Protein AF-A0A822FP03-F1 (afdb_monomer_lite)

Radius of gyration: 11.84 Å; chains: 1; bounding box: 22×25×31 Å

InterPro domains:
  IPR044574 ATPase ARIP4-like [PTHR45797] (1-55)

Foldseek 3Di:
DPVVVVCCVVQVPDPPRADEAELVPDDPVCSVVVVVVCVVPPGHYHYDPVVVVVD

Sequence (55 aa):
LNWTNEFEYWLNDVEPPVDNYQLTTIKANLRVTHLNYWYEHGGVMIMGYEMYRRL

pLDDT: mean 84.08, std 5.59, range [57.03, 92.88]

Secondary structure (DSSP, 8-state):
--HHHHHHHHHTT-SS---EEETTTS-GGGHHHHHHHHHHH--EEE--HHHHTT-

Structure (mmCIF, N/CA/C/O backbone):
data_AF-A0A822FP03-F1
#
_entry.id   AF-A0A822FP03-F1
#
loop_
_atom_site.group_PDB
_atom_site.id
_atom_site.type_symbol
_atom_site.label_atom_id
_atom_site.label_alt_id
_atom_site.label_comp_id
_atom_site.label_asym_id
_atom_site.label_entity_id
_atom_site.label_seq_id
_atom_site.pdbx_PDB_ins_code
_atom_site.Cartn_x
_atom_site.Cartn_y
_atom_site.Cartn_z
_atom_site.occupancy
_atom_site.B_iso_or_equiv
_atom_site.auth_seq_id
_atom_site.auth_comp_id
_atom_site.auth_asym_id
_atom_site.auth_atom_id
_atom_site.pdbx_PDB_model_num
ATOM 1 N N . LEU A 1 1 ? 3.526 13.840 -4.463 1.00 57.03 1 LEU A N 1
ATOM 2 C CA . LEU A 1 1 ? 2.313 13.727 -3.625 1.00 57.03 1 LEU A CA 1
ATOM 3 C C . LEU A 1 1 ? 2.545 12.630 -2.610 1.00 57.03 1 LEU A C 1
ATOM 5 O O . LEU A 1 1 ? 2.948 11.548 -3.022 1.00 57.03 1 LEU A O 1
ATOM 9 N N . ASN A 1 2 ? 2.336 12.917 -1.328 1.00 77.25 2 ASN A N 1
ATOM 10 C CA . ASN A 1 2 ? 2.645 11.987 -0.249 1.00 77.25 2 ASN A CA 1
ATOM 11 C C . ASN A 1 2 ? 1.377 11.286 0.254 1.00 77.25 2 ASN A C 1
ATOM 13 O O . ASN A 1 2 ? 1.002 11.420 1.410 1.00 77.25 2 ASN A O 1
ATOM 17 N N . TRP A 1 3 ? 0.693 10.580 -0.654 1.00 79.75 3 TRP A N 1
ATOM 18 C CA . TRP A 1 3 ? -0.565 9.887 -0.352 1.00 79.75 3 TRP A CA 1
ATOM 19 C C . TRP A 1 3 ? -0.438 8.918 0.825 1.00 79.75 3 TRP A C 1
ATOM 21 O O . TRP A 1 3 ? -1.392 8.771 1.572 1.00 79.75 3 TRP A O 1
ATOM 31 N N . THR A 1 4 ? 0.735 8.311 1.025 1.00 79.31 4 THR A N 1
ATOM 32 C CA . THR A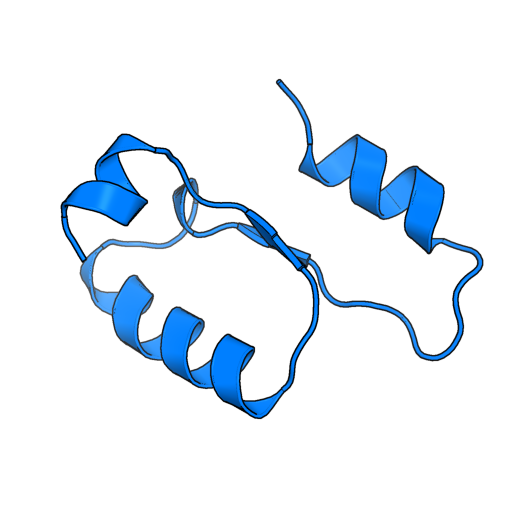 1 4 ? 1.006 7.443 2.177 1.00 79.31 4 THR A CA 1
ATOM 33 C C . THR A 1 4 ? 0.733 8.160 3.497 1.00 79.31 4 THR A C 1
ATOM 35 O O . THR A 1 4 ? -0.027 7.651 4.309 1.00 79.31 4 THR A O 1
ATOM 38 N N . ASN A 1 5 ? 1.257 9.378 3.665 1.00 83.06 5 ASN A N 1
ATOM 39 C CA . ASN A 1 5 ? 1.065 10.150 4.893 1.00 83.06 5 ASN A CA 1
ATOM 40 C C . ASN A 1 5 ? -0.394 10.573 5.097 1.00 83.06 5 ASN A C 1
ATOM 42 O O . ASN A 1 5 ? -0.869 10.596 6.226 1.00 83.06 5 ASN A O 1
ATOM 46 N N . GLU A 1 6 ? -1.100 10.918 4.019 1.00 86.62 6 GLU A N 1
ATOM 47 C CA . GLU A 1 6 ? -2.515 11.303 4.105 1.00 86.62 6 GLU A CA 1
ATOM 48 C C . GLU A 1 6 ? -3.384 10.108 4.511 1.00 86.62 6 GLU A C 1
ATOM 50 O O . GLU A 1 6 ? -4.242 10.230 5.380 1.00 86.62 6 GLU A O 1
ATOM 55 N N . PHE A 1 7 ? -3.128 8.931 3.929 1.00 84.44 7 PHE A N 1
ATOM 56 C CA . PHE A 1 7 ? -3.837 7.708 4.298 1.00 84.44 7 PHE A CA 1
ATOM 57 C C . PHE A 1 7 ? -3.519 7.272 5.726 1.00 84.44 7 PHE A C 1
ATOM 59 O O . PHE A 1 7 ? -4.438 6.885 6.436 1.00 84.44 7 PHE A O 1
ATOM 66 N N . GLU A 1 8 ? -2.266 7.381 6.173 1.00 83.38 8 GLU A N 1
ATOM 67 C CA . GLU A 1 8 ? -1.910 7.142 7.576 1.00 83.38 8 GLU A CA 1
ATOM 68 C C . GLU A 1 8 ? -2.649 8.095 8.513 1.00 83.38 8 GLU A C 1
ATOM 70 O O . GLU A 1 8 ? -3.201 7.654 9.514 1.00 83.38 8 GLU A O 1
ATOM 75 N N . TYR A 1 9 ? -2.723 9.383 8.171 1.00 86.81 9 TYR A N 1
ATOM 76 C CA . TYR A 1 9 ? -3.421 10.371 8.986 1.00 86.81 9 TYR A CA 1
ATOM 77 C C . TYR A 1 9 ? -4.938 10.131 9.039 1.00 86.81 9 TYR A C 1
ATOM 79 O O . TYR A 1 9 ? -5.529 10.191 10.113 1.00 86.81 9 TYR A O 1
ATOM 87 N N . TRP A 1 10 ? -5.584 9.837 7.906 1.00 88.31 10 TRP A N 1
ATOM 88 C CA . TRP A 1 10 ? -7.038 9.639 7.850 1.00 88.31 10 TRP A CA 1
ATOM 89 C C . TRP A 1 10 ? -7.506 8.283 8.378 1.00 88.31 10 TRP A C 1
ATOM 91 O O . TRP A 1 10 ? -8.636 8.179 8.849 1.00 88.31 10 TRP A O 1
ATOM 101 N N . LEU A 1 11 ? -6.675 7.244 8.280 1.00 84.88 11 LEU A N 1
ATOM 102 C CA . LEU A 1 11 ? -7.021 5.885 8.709 1.00 84.88 11 LEU A CA 1
ATOM 103 C C . LEU A 1 11 ? -6.528 5.564 10.124 1.00 84.88 11 LEU A C 1
ATOM 105 O O . LEU A 1 11 ? -6.761 4.456 10.597 1.00 84.88 11 LEU A O 1
ATOM 109 N N . ASN A 1 12 ? -5.893 6.520 10.809 1.00 85.75 12 ASN A N 1
ATOM 110 C CA . ASN A 1 12 ? -5.348 6.325 12.153 1.00 85.75 12 ASN A CA 1
ATOM 111 C C . ASN A 1 12 ? -6.403 5.909 13.194 1.00 85.75 12 ASN A C 1
ATOM 113 O O . ASN A 1 12 ? -6.075 5.223 14.156 1.00 85.75 12 ASN A O 1
ATOM 117 N N . ASP A 1 13 ? -7.662 6.299 12.988 1.00 88.62 13 ASP A N 1
ATOM 118 C CA . ASP A 1 13 ? -8.756 6.050 13.933 1.00 88.62 13 ASP A CA 1
ATOM 119 C C . ASP A 1 13 ? -9.706 4.923 13.466 1.00 88.62 13 ASP A C 1
ATOM 121 O O . ASP A 1 13 ? -10.794 4.748 14.018 1.00 88.62 13 ASP A O 1
ATOM 125 N N . VAL A 1 14 ? -9.333 4.168 12.423 1.00 84.25 14 VAL A N 1
ATOM 126 C CA . VAL A 1 14 ? -10.140 3.068 11.869 1.00 84.25 14 VAL A CA 1
ATOM 127 C C . VAL A 1 14 ? -9.709 1.732 12.474 1.00 84.25 14 VAL A C 1
ATOM 129 O O . VAL A 1 14 ? -8.550 1.337 12.368 1.00 84.25 14 VAL A O 1
ATOM 132 N N . GLU A 1 15 ? -10.668 1.001 13.049 1.00 81.81 15 GLU A N 1
ATOM 133 C CA . GLU A 1 15 ? -10.484 -0.384 13.493 1.00 81.81 15 GLU A CA 1
ATOM 134 C C . GLU A 1 15 ? -11.299 -1.361 12.621 1.00 81.81 15 GLU A C 1
ATOM 136 O O . GLU A 1 15 ? -12.504 -1.155 12.436 1.00 81.81 15 GLU A O 1
ATOM 141 N N . PRO A 1 16 ? -10.691 -2.452 12.112 1.00 80.56 16 PRO A N 1
ATOM 142 C CA . PRO A 1 16 ? -9.279 -2.822 12.245 1.00 80.56 16 PRO A CA 1
ATOM 143 C C . PRO A 1 16 ? -8.346 -1.898 11.434 1.00 80.56 16 PRO A C 1
ATOM 145 O O . PRO A 1 16 ? -8.789 -1.319 10.438 1.00 80.56 16 PRO A O 1
ATOM 148 N N . PRO A 1 17 ? -7.066 -1.770 11.839 1.00 80.19 17 PRO A N 1
ATOM 149 C CA . PRO A 1 17 ? -6.097 -0.932 11.144 1.00 80.19 17 PRO A CA 1
ATOM 150 C C . PRO A 1 17 ? -5.987 -1.338 9.675 1.00 80.19 17 PRO A C 1
ATOM 152 O O . PRO A 1 17 ? -5.922 -2.520 9.334 1.00 80.19 17 PRO A O 1
ATOM 155 N N . VAL A 1 18 ? -5.992 -0.334 8.804 1.00 83.88 18 VAL A N 1
ATOM 156 C CA . VAL A 1 18 ? -5.954 -0.527 7.357 1.00 83.88 18 VAL A CA 1
ATOM 157 C C . VAL A 1 18 ? -4.511 -0.445 6.878 1.00 83.88 18 VAL A C 1
ATOM 159 O O . VAL A 1 18 ? -3.888 0.614 6.935 1.00 83.88 18 VAL A O 1
ATOM 162 N N . ASP A 1 19 ? -3.998 -1.555 6.356 1.00 82.44 19 ASP A N 1
ATOM 163 C CA . ASP A 1 19 ? -2.649 -1.602 5.804 1.00 82.44 19 ASP A CA 1
ATOM 164 C C . ASP A 1 19 ? -2.533 -0.762 4.523 1.00 82.44 19 ASP A C 1
ATOM 166 O O . ASP A 1 19 ? -3.366 -0.844 3.608 1.00 82.44 19 ASP A O 1
ATOM 170 N N . ASN A 1 20 ? -1.456 0.023 4.442 1.00 81.19 20 ASN A N 1
ATOM 171 C CA . ASN A 1 20 ? -1.088 0.772 3.250 1.00 81.19 20 ASN A CA 1
ATOM 172 C C . ASN A 1 20 ? 0.023 0.034 2.476 1.00 81.19 20 ASN A C 1
ATOM 174 O O . ASN A 1 20 ? 1.044 -0.369 3.026 1.00 81.19 20 ASN A O 1
ATOM 178 N N . TYR A 1 21 ? -0.178 -0.171 1.172 1.00 84.19 21 TYR A N 1
ATOM 179 C CA . TYR A 1 21 ? 0.779 -0.856 0.299 1.00 84.19 21 TYR A CA 1
ATOM 180 C C . TYR A 1 21 ? 1.220 0.071 -0.821 1.00 84.19 21 TYR A C 1
ATOM 182 O O . TYR A 1 21 ? 0.415 0.468 -1.661 1.00 84.19 21 TYR A O 1
ATOM 190 N N . GLN A 1 22 ? 2.513 0.386 -0.887 1.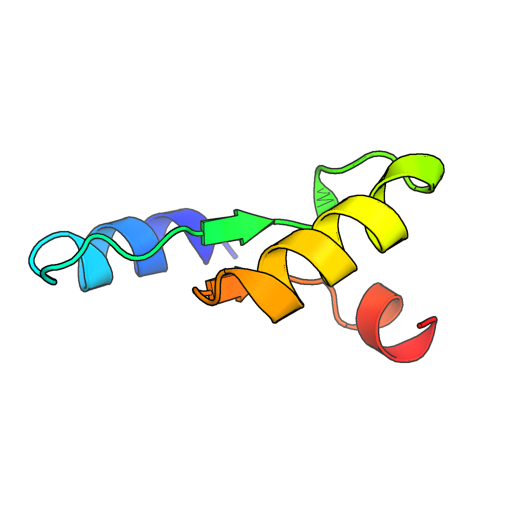00 85.12 22 GLN A N 1
ATOM 191 C CA . GLN A 1 22 ? 3.059 1.237 -1.940 1.00 85.12 22 GLN A CA 1
ATOM 192 C C . GLN A 1 22 ? 3.876 0.423 -2.950 1.00 85.12 22 GLN A C 1
ATOM 194 O O . GLN A 1 22 ? 5.016 0.039 -2.714 1.00 85.12 22 GLN A O 1
ATOM 199 N N . LEU A 1 23 ? 3.307 0.184 -4.132 1.00 82.56 23 LEU A N 1
ATOM 200 C CA . LEU A 1 23 ? 3.948 -0.628 -5.175 1.00 82.56 23 LEU A CA 1
ATOM 201 C C . LEU A 1 23 ? 5.162 0.050 -5.826 1.00 82.56 23 LEU A C 1
ATOM 203 O O . LEU A 1 23 ? 6.028 -0.629 -6.384 1.00 82.56 23 LEU A O 1
ATOM 207 N N . THR A 1 24 ? 5.244 1.381 -5.770 1.00 78.44 24 THR A N 1
ATOM 208 C CA . THR A 1 24 ? 6.342 2.151 -6.375 1.00 78.44 24 THR A CA 1
ATOM 209 C C . THR A 1 24 ? 7.680 1.938 -5.666 1.00 78.44 24 THR A C 1
ATOM 211 O O . THR A 1 24 ? 8.715 2.007 -6.327 1.00 78.44 24 THR A O 1
ATOM 214 N N . THR A 1 25 ? 7.674 1.630 -4.365 1.00 78.81 25 THR A N 1
ATOM 215 C CA . THR A 1 25 ? 8.881 1.368 -3.558 1.00 78.81 25 THR A CA 1
ATOM 216 C C . THR A 1 25 ? 9.328 -0.097 -3.620 1.00 78.81 25 THR A C 1
ATOM 218 O O . THR A 1 25 ? 10.466 -0.418 -3.279 1.00 78.81 25 THR A O 1
ATOM 221 N N . ILE A 1 26 ? 8.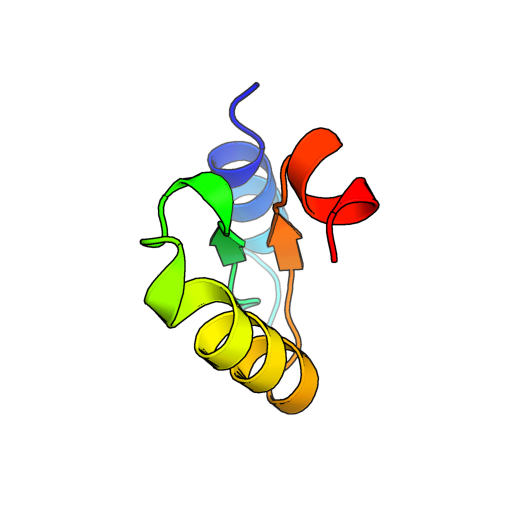469 -0.990 -4.124 1.00 82.12 26 ILE A N 1
ATOM 222 C CA . ILE A 1 26 ? 8.729 -2.428 -4.235 1.00 82.12 26 ILE A CA 1
ATOM 223 C C . ILE A 1 26 ? 9.509 -2.741 -5.522 1.00 82.12 26 ILE A C 1
ATOM 225 O O . ILE A 1 26 ? 9.187 -2.266 -6.623 1.00 82.12 26 ILE A O 1
ATOM 229 N N . LYS A 1 27 ? 10.533 -3.599 -5.392 1.00 83.44 27 LYS A N 1
ATOM 230 C CA . LYS A 1 27 ? 11.328 -4.111 -6.522 1.00 83.44 27 LYS A CA 1
ATOM 231 C C . LYS A 1 27 ? 10.424 -4.772 -7.562 1.00 83.44 27 LYS A C 1
ATOM 233 O O . LYS A 1 27 ? 9.534 -5.538 -7.207 1.00 83.44 27 LYS A O 1
ATOM 238 N N . ALA A 1 28 ? 10.687 -4.528 -8.847 1.00 81.44 28 ALA A N 1
ATOM 239 C CA . ALA A 1 28 ? 9.821 -4.962 -9.948 1.00 81.44 28 ALA A CA 1
ATOM 240 C C . ALA A 1 28 ? 9.458 -6.460 -9.916 1.00 81.44 28 ALA A C 1
ATOM 242 O O . ALA A 1 28 ? 8.306 -6.812 -10.148 1.00 81.44 28 ALA A O 1
ATOM 243 N N . ASN A 1 29 ? 10.409 -7.326 -9.555 1.00 84.56 29 ASN A N 1
ATOM 244 C CA . ASN A 1 29 ? 10.219 -8.776 -9.466 1.00 84.56 29 ASN A CA 1
ATOM 245 C C . ASN A 1 29 ? 9.342 -9.238 -8.285 1.00 84.56 29 ASN A C 1
ATOM 247 O O . ASN A 1 29 ? 8.883 -10.372 -8.294 1.00 84.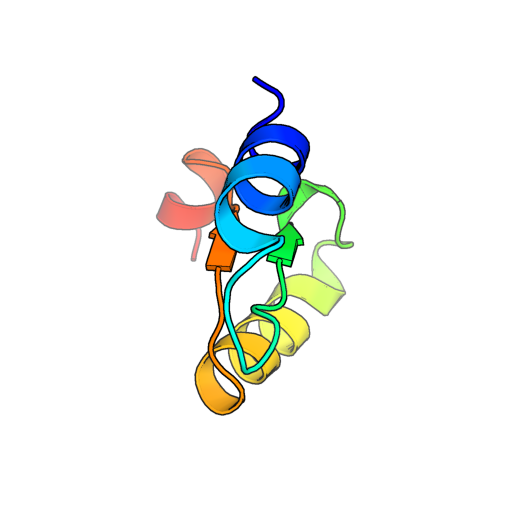56 29 ASN A O 1
ATOM 251 N N . LEU A 1 30 ? 9.115 -8.390 -7.276 1.00 85.69 30 LEU A N 1
ATOM 252 C CA . LEU A 1 30 ? 8.302 -8.701 -6.091 1.00 85.69 30 LEU A CA 1
ATOM 253 C C . LEU A 1 30 ? 6.897 -8.082 -6.145 1.00 85.69 30 LEU A C 1
ATOM 255 O O . LEU A 1 30 ? 6.075 -8.346 -5.267 1.00 85.69 30 LEU A O 1
ATOM 259 N N . ARG A 1 31 ? 6.613 -7.264 -7.168 1.00 86.88 31 ARG A N 1
ATOM 260 C CA . ARG A 1 31 ? 5.352 -6.517 -7.294 1.00 86.88 31 ARG A CA 1
ATOM 261 C C . ARG A 1 31 ? 4.140 -7.424 -7.444 1.00 86.88 31 ARG A C 1
ATOM 263 O O . ARG A 1 31 ? 3.142 -7.175 -6.788 1.00 86.88 31 ARG A O 1
ATOM 270 N N . VAL A 1 32 ? 4.242 -8.479 -8.255 1.00 87.69 32 VAL A N 1
ATOM 271 C CA . VAL A 1 32 ? 3.143 -9.442 -8.456 1.00 87.69 32 VAL A CA 1
ATOM 272 C C . VAL A 1 32 ? 2.811 -10.162 -7.149 1.00 87.69 32 VAL A C 1
ATOM 274 O O . VAL A 1 32 ? 1.647 -10.274 -6.788 1.00 87.69 32 VAL A O 1
ATOM 277 N N . THR A 1 33 ? 3.827 -10.578 -6.390 1.00 89.06 33 THR A N 1
ATOM 278 C CA . THR A 1 33 ? 3.634 -11.217 -5.082 1.00 89.06 33 THR A CA 1
ATOM 279 C C . THR A 1 33 ? 2.940 -10.285 -4.089 1.00 89.06 33 THR A C 1
ATOM 281 O O . THR A 1 33 ? 2.006 -10.706 -3.419 1.00 89.06 33 THR A O 1
ATOM 284 N N . HIS A 1 34 ? 3.354 -9.015 -4.016 1.00 87.75 34 HIS A N 1
ATOM 285 C CA . HIS A 1 34 ? 2.724 -8.039 -3.118 1.00 87.75 34 HIS A CA 1
ATOM 286 C C . HIS A 1 34 ? 1.311 -7.654 -3.565 1.00 87.75 34 HIS A C 1
ATOM 288 O O . HIS A 1 34 ? 0.449 -7.431 -2.722 1.00 87.75 34 HIS A O 1
ATOM 294 N N . LEU A 1 35 ? 1.061 -7.602 -4.876 1.00 88.50 35 LEU A N 1
ATOM 295 C CA . LEU A 1 35 ? -0.272 -7.367 -5.427 1.00 88.50 35 LEU A CA 1
ATOM 296 C C . LEU A 1 35 ? -1.231 -8.500 -5.053 1.00 88.50 35 LEU A C 1
ATOM 298 O O . LEU A 1 35 ? -2.334 -8.225 -4.595 1.00 88.50 35 LEU A O 1
ATOM 302 N N . ASN A 1 36 ? -0.796 -9.755 -5.193 1.00 90.12 36 ASN A N 1
ATOM 303 C CA . ASN A 1 36 ? -1.592 -10.915 -4.786 1.00 90.12 36 ASN A CA 1
ATOM 304 C C . ASN A 1 36 ? -1.852 -10.913 -3.278 1.00 90.12 36 ASN A C 1
ATOM 306 O O . ASN A 1 36 ? -2.980 -11.131 -2.854 1.00 90.12 36 ASN A O 1
ATOM 310 N N . TYR A 1 37 ? -0.831 -10.604 -2.477 1.00 90.19 37 TYR A N 1
ATOM 311 C CA . TYR A 1 37 ? -0.983 -10.499 -1.030 1.00 90.19 37 TYR A CA 1
ATOM 312 C C . TYR A 1 37 ? -2.025 -9.441 -0.644 1.00 90.19 37 TYR A C 1
ATOM 314 O O . TYR A 1 37 ? -2.942 -9.736 0.116 1.00 90.19 37 TYR A O 1
ATOM 322 N N . TRP A 1 38 ? -1.944 -8.240 -1.225 1.00 91.12 38 TRP A N 1
ATOM 323 C CA . TRP A 1 38 ? -2.945 -7.191 -1.013 1.00 91.12 38 TRP A CA 1
ATOM 324 C C . TRP A 1 38 ? -4.342 -7.605 -1.489 1.00 91.12 38 TRP A C 1
ATOM 326 O O . TRP A 1 38 ? -5.322 -7.329 -0.807 1.00 91.12 38 TRP A O 1
ATOM 336 N N . TYR A 1 39 ? -4.454 -8.294 -2.627 1.00 89.25 39 TYR A N 1
ATOM 337 C CA . TYR A 1 39 ? -5.742 -8.782 -3.123 1.00 89.25 39 TYR A CA 1
ATOM 338 C C . TYR A 1 39 ? -6.415 -9.755 -2.140 1.00 89.25 39 TYR A C 1
ATOM 340 O O . TYR A 1 39 ? -7.635 -9.732 -1.994 1.00 89.25 39 TYR A O 1
ATOM 348 N N . GLU A 1 40 ? -5.631 -10.581 -1.442 1.00 92.88 40 GLU A N 1
ATOM 349 C CA . GLU A 1 40 ? -6.131 -11.538 -0.446 1.00 92.88 40 GLU A CA 1
ATOM 350 C C . GLU A 1 40 ? -6.424 -10.906 0.925 1.00 92.88 40 GLU A C 1
ATOM 352 O O . GLU A 1 40 ? -7.380 -11.309 1.585 1.00 92.88 40 GLU A O 1
ATOM 357 N N . HIS A 1 41 ? -5.620 -9.930 1.360 1.00 88.69 41 HIS A N 1
ATOM 358 C CA . HIS A 1 41 ? -5.682 -9.362 2.717 1.00 88.69 41 HIS A CA 1
ATOM 359 C C . HIS A 1 41 ? -6.441 -8.026 2.787 1.00 88.69 41 HIS A C 1
ATOM 361 O O . HIS A 1 41 ? -6.850 -7.599 3.865 1.00 88.69 41 HIS A O 1
ATOM 367 N N . GLY A 1 42 ? -6.676 -7.379 1.644 1.00 86.44 42 GLY A N 1
ATOM 368 C CA . GLY A 1 42 ? -7.330 -6.078 1.551 1.00 86.44 42 GLY A CA 1
ATOM 369 C C . GLY A 1 42 ? -6.426 -4.904 1.943 1.00 86.44 42 GLY A C 1
ATOM 370 O O . GLY A 1 42 ? -5.203 -5.014 2.021 1.00 86.44 42 GLY A O 1
ATOM 371 N N . GLY A 1 43 ? -7.044 -3.740 2.151 1.00 87.00 43 GLY A N 1
ATOM 372 C CA . GLY A 1 43 ? -6.360 -2.493 2.509 1.00 87.00 43 GLY A CA 1
ATOM 373 C C . GLY A 1 43 ? -6.241 -1.502 1.351 1.00 87.00 43 GLY A C 1
ATOM 374 O O . GLY A 1 43 ? -6.916 -1.629 0.327 1.00 87.00 43 GLY A O 1
ATOM 375 N N . VAL A 1 44 ? -5.369 -0.503 1.490 1.00 87.69 44 VAL A N 1
ATOM 376 C CA . VAL A 1 44 ? -5.182 0.553 0.484 1.00 87.69 44 VAL A CA 1
ATOM 377 C C . VAL A 1 44 ? -3.917 0.296 -0.324 1.00 87.69 44 VAL A C 1
ATOM 379 O O . VAL A 1 44 ? -2.811 0.299 0.212 1.00 87.69 44 VAL A O 1
ATOM 382 N N . MET A 1 45 ? -4.068 0.143 -1.640 1.00 89.12 45 MET A N 1
ATOM 383 C CA . MET A 1 45 ? -2.939 0.040 -2.559 1.00 89.12 45 MET A CA 1
ATOM 384 C C . MET A 1 45 ? -2.675 1.356 -3.287 1.00 89.12 45 MET A C 1
ATOM 386 O O . MET A 1 45 ? -3.497 1.856 -4.052 1.00 89.12 45 MET A O 1
ATOM 390 N N . ILE A 1 46 ? -1.471 1.885 -3.092 1.00 88.38 46 ILE A N 1
ATOM 391 C CA . ILE A 1 46 ? -0.952 3.072 -3.760 1.00 88.38 46 ILE A CA 1
ATOM 392 C C . ILE A 1 46 ? -0.012 2.620 -4.876 1.00 88.38 46 ILE A C 1
ATOM 394 O O . ILE A 1 46 ? 1.056 2.044 -4.648 1.00 88.38 46 ILE A O 1
ATOM 398 N N . MET A 1 47 ? -0.392 2.923 -6.112 1.00 88.81 47 MET A N 1
ATOM 399 C CA . MET A 1 47 ? 0.370 2.565 -7.302 1.00 88.81 47 MET A CA 1
ATOM 400 C C . MET A 1 47 ? 0.470 3.744 -8.267 1.00 88.81 47 MET A C 1
ATOM 402 O O . MET A 1 47 ? -0.439 4.562 -8.382 1.00 88.81 47 MET A O 1
ATOM 406 N N . GLY A 1 48 ? 1.597 3.837 -8.972 1.00 84.81 48 GLY A N 1
ATOM 407 C CA . GLY A 1 48 ? 1.761 4.833 -10.026 1.00 84.81 48 GLY A CA 1
ATOM 408 C C . GLY A 1 48 ? 0.907 4.492 -11.247 1.00 84.81 48 GLY A C 1
ATOM 409 O O . GLY A 1 48 ? 0.778 3.323 -11.609 1.00 84.81 48 GLY A O 1
ATOM 410 N N . TYR A 1 49 ? 0.389 5.509 -11.936 1.00 85.12 49 TYR A N 1
ATOM 411 C CA . TYR A 1 49 ? -0.455 5.324 -13.123 1.00 85.12 49 TYR A CA 1
ATOM 412 C C . TYR A 1 49 ? 0.227 4.502 -14.231 1.00 85.12 49 TYR A C 1
ATOM 414 O O . TYR A 1 49 ? -0.371 3.594 -14.800 1.00 85.12 49 TYR A O 1
ATOM 422 N N . GLU A 1 50 ? 1.513 4.750 -14.491 1.00 82.38 50 GLU A N 1
ATOM 423 C CA . GLU A 1 50 ? 2.301 3.946 -15.438 1.00 82.38 50 GLU A CA 1
ATOM 424 C C . GLU A 1 50 ? 2.359 2.462 -15.063 1.00 82.38 50 GLU A C 1
ATOM 426 O O . GLU A 1 50 ? 2.401 1.610 -15.943 1.00 82.38 50 GLU A O 1
ATOM 431 N N . MET A 1 51 ? 2.375 2.141 -13.767 1.00 81.94 51 MET A N 1
ATOM 432 C CA . MET A 1 51 ? 2.403 0.757 -13.296 1.00 81.94 51 ME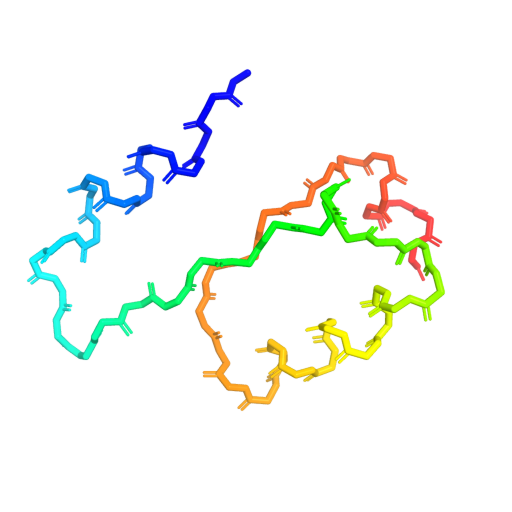T A CA 1
ATOM 433 C C . MET A 1 51 ? 1.040 0.095 -13.450 1.00 81.94 51 MET A C 1
ATOM 435 O O . MET A 1 51 ? 0.990 -1.054 -13.860 1.00 81.94 51 MET A O 1
ATOM 439 N N . TYR A 1 52 ? -0.043 0.832 -13.189 1.00 83.00 52 TYR A N 1
ATOM 440 C CA . TYR A 1 52 ? -1.405 0.358 -13.429 1.00 83.00 52 TYR A CA 1
ATOM 441 C C . TYR A 1 52 ? -1.632 -0.005 -14.897 1.00 83.00 52 TYR A C 1
ATOM 443 O O . TYR A 1 52 ? -2.176 -1.057 -15.188 1.00 83.00 52 TYR A O 1
ATOM 451 N N . ARG A 1 53 ? -1.144 0.818 -15.831 1.00 85.12 53 ARG A N 1
ATOM 452 C CA . ARG A 1 53 ? -1.292 0.551 -17.272 1.00 85.12 53 ARG A CA 1
ATOM 453 C C . ARG A 1 53 ? -0.437 -0.599 -17.810 1.00 85.12 53 ARG A C 1
ATOM 455 O O . ARG A 1 53 ? -0.643 -1.007 -18.947 1.00 85.12 53 ARG A O 1
ATOM 462 N N . ARG A 1 54 ? 0.591 -1.016 -17.067 1.00 78.94 54 ARG A N 1
ATOM 463 C CA . ARG A 1 54 ? 1.555 -2.055 -17.477 1.00 78.94 54 ARG A CA 1
ATOM 464 C C . ARG A 1 54 ? 1.332 -3.395 -16.773 1.00 78.94 54 ARG A C 1
ATOM 466 O O . ARG A 1 54 ? 2.089 -4.325 -17.043 1.00 78.94 54 ARG A O 1
ATOM 473 N N . LEU A 1 55 ? 0.377 -3.445 -15.847 1.00 67.81 55 LEU A N 1
ATOM 474 C CA . LEU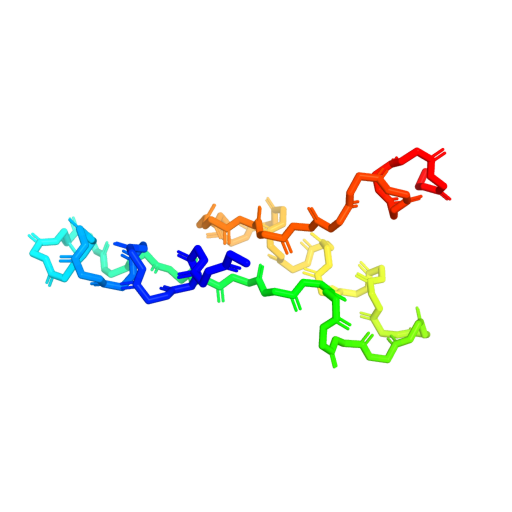 A 1 55 ? -0.184 -4.677 -15.297 1.00 67.81 55 LEU A CA 1
ATOM 475 C C . LEU A 1 55 ? -1.171 -5.270 -16.302 1.00 67.81 55 LEU A C 1
ATOM 477 O O . LEU A 1 55 ? -1.187 -6.513 -16.395 1.00 67.81 55 LEU A O 1
#

Organism: NCBI:txid392032